Protein AF-A0A927X3Y5-F1 (afdb_monomer_lite)

Secondary structure (DSSP, 8-state):
--HHHHHHHHHHHHHHHHHHHHHHHHHHHIIIIIS---HHIIIIIHHHHHHHHHHHHHHHHHH--S-STT-HHHHHHHHHHHHHHHHHHHHHHHHHHHH-

Structure (mmCIF, N/CA/C/O backbone):
data_AF-A0A927X3Y5-F1
#
_entry.id   AF-A0A927X3Y5-F1
#
loop_
_atom_site.group_PDB
_atom_site.id
_atom_site.type_symbol
_atom_site.label_atom_id
_atom_site.label_alt_id
_atom_site.label_comp_id
_atom_site.label_asym_id
_atom_site.label_entity_id
_atom_site.label_seq_id
_atom_site.pdbx_PDB_ins_code
_atom_site.Cartn_x
_atom_site.Cartn_y
_atom_site.Cartn_z
_atom_site.occupancy
_atom_site.B_iso_or_equiv
_atom_site.auth_seq_id
_atom_site.auth_comp_id
_atom_site.auth_asym_id
_atom_site.auth_atom_id
_atom_site.pdbx_PDB_model_num
ATOM 1 N N . MET A 1 1 ? -19.154 5.667 17.101 1.00 60.84 1 MET A N 1
ATOM 2 C CA . MET A 1 1 ? -18.543 5.646 15.754 1.00 60.84 1 MET A CA 1
ATOM 3 C C . MET A 1 1 ? -19.663 5.588 14.733 1.00 60.84 1 MET A C 1
ATOM 5 O O . MET A 1 1 ? -20.327 4.558 14.632 1.00 60.84 1 MET A O 1
ATOM 9 N N . ASP A 1 2 ? -19.925 6.710 14.065 1.00 74.12 2 ASP A N 1
ATOM 10 C CA . ASP A 1 2 ? -21.060 6.862 13.152 1.00 74.12 2 ASP A CA 1
ATOM 11 C C . ASP A 1 2 ? -20.898 6.013 11.894 1.00 74.12 2 ASP A C 1
ATOM 13 O O . ASP A 1 2 ? -19.801 5.911 11.339 1.00 74.12 2 ASP A O 1
ATOM 17 N N . ASN A 1 3 ? -21.998 5.449 11.395 1.00 74.94 3 ASN A N 1
ATOM 18 C CA . ASN A 1 3 ? -22.004 4.603 10.196 1.00 74.94 3 ASN A CA 1
ATOM 19 C C . ASN A 1 3 ? -21.370 5.293 8.970 1.00 74.94 3 ASN A C 1
ATOM 21 O O . ASN A 1 3 ? -20.715 4.629 8.168 1.00 74.94 3 ASN A O 1
ATOM 25 N N . LYS A 1 4 ? -21.471 6.628 8.867 1.00 81.38 4 LYS A N 1
ATOM 26 C CA . LYS A 1 4 ? -20.810 7.428 7.818 1.00 81.38 4 LYS A CA 1
ATOM 27 C C . LYS A 1 4 ? -19.279 7.354 7.898 1.00 81.38 4 LYS A C 1
ATOM 29 O O . LYS A 1 4 ? -18.622 7.165 6.882 1.00 81.38 4 LYS A O 1
ATOM 34 N N . SER A 1 5 ? -18.706 7.437 9.101 1.00 80.69 5 SER A N 1
ATOM 35 C CA . SER A 1 5 ? -17.250 7.361 9.308 1.00 80.69 5 SER A CA 1
ATOM 36 C C . SER A 1 5 ? -16.666 5.987 8.962 1.00 80.69 5 SER A C 1
ATOM 38 O O . SER A 1 5 ? -15.567 5.897 8.421 1.00 80.69 5 SER A O 1
ATOM 40 N N . ILE A 1 6 ? -17.426 4.916 9.210 1.00 83.12 6 ILE A N 1
ATOM 41 C CA . ILE A 1 6 ? -17.051 3.546 8.837 1.00 83.12 6 ILE A CA 1
ATOM 42 C C . ILE A 1 6 ? -17.065 3.393 7.313 1.00 83.12 6 ILE A C 1
ATOM 44 O O . ILE A 1 6 ? -16.156 2.788 6.748 1.00 83.12 6 ILE A O 1
ATOM 48 N N . LEU A 1 7 ? -18.074 3.965 6.647 1.00 84.62 7 LEU A N 1
ATOM 49 C CA . LEU A 1 7 ? -18.186 3.942 5.190 1.00 84.62 7 LEU A CA 1
ATOM 50 C C . LEU A 1 7 ? -16.995 4.649 4.524 1.00 84.62 7 LEU A C 1
ATOM 52 O O . LEU A 1 7 ? -16.371 4.078 3.636 1.00 84.62 7 LEU A O 1
ATOM 56 N N . ILE A 1 8 ? -16.631 5.843 5.003 1.00 88.25 8 ILE A N 1
ATOM 57 C CA . ILE A 1 8 ? -15.481 6.604 4.488 1.00 88.25 8 ILE A CA 1
ATOM 58 C C . ILE A 1 8 ? -14.185 5.799 4.642 1.00 88.25 8 ILE A C 1
ATOM 60 O O . ILE A 1 8 ? -13.429 5.662 3.686 1.00 88.25 8 ILE A O 1
ATOM 64 N N . ARG A 1 9 ? -13.948 5.193 5.813 1.00 86.38 9 ARG A N 1
ATOM 65 C CA . ARG A 1 9 ? -12.760 4.354 6.049 1.00 86.38 9 ARG A CA 1
ATOM 66 C C . ARG A 1 9 ? -12.714 3.133 5.128 1.00 86.38 9 ARG A C 1
ATOM 68 O O . ARG A 1 9 ? -11.645 2.808 4.628 1.00 86.38 9 ARG A O 1
ATOM 75 N N . LYS A 1 10 ? -13.855 2.486 4.855 1.00 86.19 10 LYS A N 1
ATOM 76 C CA . LYS A 1 10 ? -13.942 1.388 3.873 1.00 86.19 10 LYS A CA 1
ATOM 77 C C . LYS A 1 10 ? -13.578 1.837 2.463 1.00 86.19 10 LYS A C 1
ATOM 79 O O . LYS A 1 10 ? -12.859 1.118 1.780 1.00 86.19 10 LYS A O 1
ATOM 84 N N . ILE A 1 11 ? -14.057 3.009 2.047 1.00 91.69 11 ILE A N 1
ATOM 85 C CA . ILE A 1 11 ? -13.728 3.578 0.735 1.00 91.69 11 ILE A CA 1
ATOM 86 C C . ILE A 1 11 ? -12.222 3.841 0.649 1.00 91.69 11 ILE A C 1
ATOM 88 O O . ILE A 1 11 ? -11.601 3.417 -0.316 1.00 91.69 11 ILE A O 1
ATOM 92 N N . ILE A 1 12 ? -11.621 4.450 1.678 1.00 90.88 12 ILE A N 1
ATOM 93 C CA . ILE A 1 12 ? -10.171 4.700 1.723 1.00 90.88 12 ILE A CA 1
ATOM 94 C C . ILE A 1 12 ? -9.386 3.387 1.621 1.00 90.88 12 ILE A C 1
ATOM 96 O O . ILE A 1 12 ? -8.492 3.287 0.790 1.00 90.88 12 ILE A O 1
ATOM 100 N N . ILE A 1 13 ? -9.750 2.361 2.401 1.00 89.50 13 ILE A N 1
ATOM 101 C CA . ILE A 1 13 ? -9.115 1.034 2.324 1.00 89.50 13 ILE A CA 1
ATOM 102 C C . ILE A 1 13 ? -9.234 0.451 0.910 1.00 89.50 13 ILE A C 1
ATOM 104 O O . ILE A 1 13 ? -8.251 -0.059 0.381 1.00 89.50 13 ILE A O 1
ATOM 108 N N . GLY A 1 14 ? -10.415 0.544 0.292 1.00 89.50 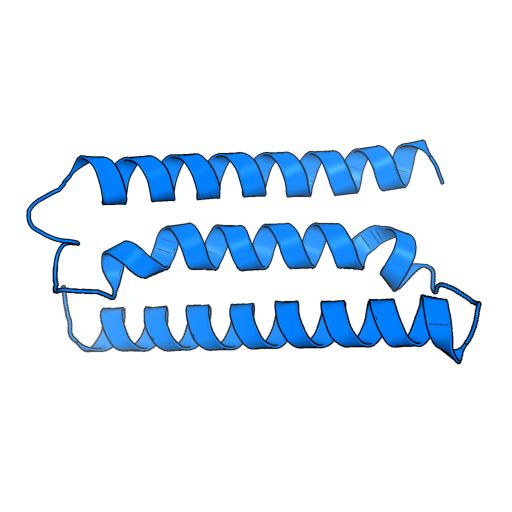14 GLY A N 1
ATOM 109 C CA . GLY A 1 14 ? -10.644 0.058 -1.069 1.00 89.50 14 GLY A CA 1
ATOM 110 C C . GLY A 1 14 ? -9.785 0.780 -2.108 1.00 89.50 14 GLY A C 1
ATOM 111 O O . GLY A 1 14 ? -9.178 0.131 -2.954 1.00 89.50 14 GLY A O 1
ATOM 112 N N . VAL A 1 15 ? -9.677 2.107 -2.009 1.00 92.69 15 VAL A N 1
ATOM 113 C CA . VAL A 1 15 ? -8.828 2.921 -2.892 1.00 92.69 15 VAL A CA 1
ATOM 114 C C . VAL A 1 15 ? -7.351 2.582 -2.689 1.00 92.69 15 VAL A C 1
ATOM 116 O O . VAL A 1 15 ? -6.651 2.339 -3.667 1.00 92.69 15 VAL A O 1
ATOM 119 N N . CYS A 1 16 ? -6.875 2.492 -1.444 1.00 90.75 16 CYS A N 1
ATOM 120 C CA . CYS A 1 16 ? -5.497 2.095 -1.149 1.00 90.75 16 CYS A CA 1
ATOM 121 C C . CYS A 1 16 ? -5.180 0.698 -1.693 1.00 90.75 16 CYS A C 1
ATOM 123 O O . CYS A 1 16 ? -4.135 0.513 -2.306 1.00 90.75 16 CYS A O 1
ATOM 125 N N . ALA A 1 17 ? -6.092 -0.266 -1.534 1.00 89.94 17 ALA A N 1
ATOM 126 C CA . ALA A 1 17 ? -5.903 -1.617 -2.053 1.00 89.94 17 ALA A CA 1
ATOM 127 C C . ALA A 1 17 ? -5.831 -1.628 -3.586 1.00 89.94 17 ALA A C 1
ATOM 129 O O .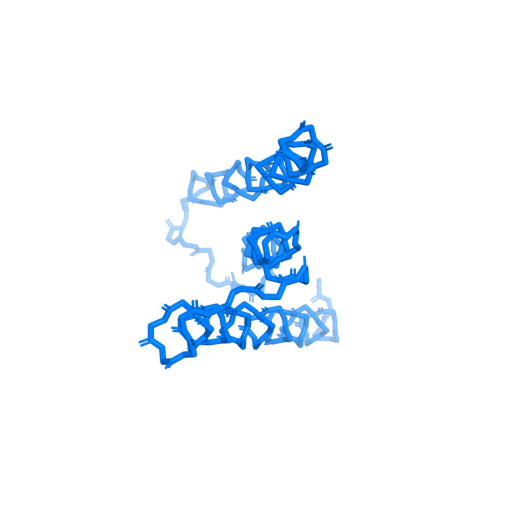 ALA A 1 17 ? -4.962 -2.288 -4.151 1.00 89.94 17 ALA A O 1
ATOM 130 N N . ALA A 1 18 ? -6.696 -0.863 -4.259 1.00 92.19 18 ALA A N 1
ATOM 131 C CA . ALA A 1 18 ? -6.655 -0.720 -5.711 1.00 92.19 18 ALA A CA 1
ATOM 132 C C . ALA A 1 18 ? -5.330 -0.104 -6.187 1.00 92.19 18 ALA A C 1
ATOM 134 O O . ALA A 1 18 ? -4.749 -0.604 -7.145 1.00 92.19 18 ALA A O 1
ATOM 135 N N . ILE A 1 19 ? -4.826 0.923 -5.490 1.00 92.31 19 ILE A N 1
ATOM 136 C CA . ILE A 1 19 ? -3.526 1.540 -5.788 1.00 92.31 19 ILE A CA 1
ATOM 137 C C . ILE A 1 19 ? -2.404 0.510 -5.643 1.00 92.31 19 ILE A C 1
ATOM 139 O O . ILE A 1 19 ? -1.644 0.347 -6.586 1.00 92.31 19 ILE A O 1
ATOM 143 N N . THR A 1 20 ? -2.333 -0.221 -4.523 1.00 90.75 20 THR A N 1
ATOM 144 C CA . THR A 1 20 ? -1.294 -1.242 -4.288 1.00 90.75 20 THR A CA 1
ATOM 145 C C . THR A 1 20 ? -1.311 -2.345 -5.345 1.00 90.75 20 THR A C 1
ATOM 147 O O . THR A 1 20 ? -0.259 -2.774 -5.814 1.00 90.75 20 THR A O 1
ATOM 150 N N . VAL A 1 21 ? -2.497 -2.827 -5.724 1.00 91.50 21 VAL A N 1
ATOM 151 C CA . VAL A 1 21 ? -2.624 -3.866 -6.754 1.00 91.50 21 VAL A CA 1
ATOM 152 C C . VAL A 1 21 ? -2.213 -3.315 -8.116 1.00 91.50 21 VAL A C 1
ATOM 154 O O . VAL A 1 21 ? -1.464 -3.973 -8.831 1.00 91.50 21 VAL A O 1
ATOM 157 N N . PHE A 1 22 ? -2.653 -2.105 -8.466 1.00 91.25 22 PHE A N 1
ATOM 158 C CA . PHE A 1 22 ? -2.289 -1.468 -9.727 1.00 91.25 22 PHE A CA 1
ATOM 159 C C . PHE A 1 22 ? -0.779 -1.230 -9.833 1.00 91.25 22 PHE A C 1
ATOM 161 O O . PHE A 1 22 ? -0.182 -1.631 -10.827 1.00 91.25 22 PHE A O 1
ATOM 168 N N . THR A 1 23 ? -0.144 -0.648 -8.810 1.00 89.38 23 THR A N 1
ATOM 169 C CA . THR A 1 23 ? 1.311 -0.419 -8.798 1.00 89.38 23 THR A CA 1
ATOM 170 C C . THR A 1 23 ? 2.091 -1.728 -8.810 1.00 89.38 23 THR A C 1
ATOM 172 O O . THR A 1 23 ? 3.101 -1.816 -9.498 1.00 89.38 23 THR A O 1
ATOM 175 N N . GLY A 1 24 ? 1.612 -2.761 -8.111 1.00 86.50 24 GLY A N 1
ATOM 176 C CA . GLY A 1 24 ? 2.216 -4.092 -8.143 1.00 86.50 24 GLY A CA 1
ATOM 177 C C . GLY A 1 24 ? 2.148 -4.744 -9.527 1.00 86.50 24 GLY A C 1
ATOM 178 O O . GLY A 1 24 ? 3.155 -5.248 -10.015 1.00 86.50 24 GLY A O 1
ATOM 179 N N . ILE A 1 25 ? 0.988 -4.697 -10.191 1.00 89.69 25 ILE A N 1
ATOM 180 C CA . ILE A 1 25 ? 0.837 -5.208 -11.563 1.00 89.69 25 ILE A CA 1
ATOM 181 C C . ILE A 1 25 ? 1.721 -4.409 -12.522 1.00 89.69 25 ILE A C 1
ATOM 183 O O . ILE A 1 25 ? 2.429 -5.003 -13.329 1.00 89.69 25 ILE A O 1
ATOM 187 N N . PHE A 1 26 ? 1.707 -3.081 -12.415 1.00 87.69 26 PHE A N 1
ATOM 188 C CA . PHE A 1 26 ? 2.507 -2.200 -13.261 1.00 87.69 26 PHE A CA 1
ATOM 189 C C . PHE A 1 26 ? 4.008 -2.495 -13.130 1.00 87.69 26 PHE A C 1
ATOM 191 O O . PHE A 1 26 ? 4.677 -2.689 -14.140 1.00 87.69 26 PHE A O 1
ATOM 198 N N . TYR A 1 27 ? 4.505 -2.655 -11.899 1.00 86.12 27 TYR A N 1
ATOM 199 C CA . TYR A 1 27 ? 5.891 -3.040 -11.617 1.00 86.12 27 TYR A CA 1
ATOM 200 C C . TYR A 1 27 ? 6.267 -4.382 -12.265 1.00 86.12 27 TYR A C 1
ATOM 202 O O . TYR A 1 27 ? 7.319 -4.508 -12.888 1.00 86.12 27 TYR A O 1
ATOM 210 N N . VAL A 1 28 ? 5.400 -5.396 -12.146 1.00 87.12 28 VAL A N 1
ATOM 211 C CA . VAL A 1 28 ? 5.636 -6.722 -12.745 1.00 87.12 28 VAL A CA 1
ATOM 212 C C . VAL A 1 28 ? 5.652 -6.642 -14.273 1.00 87.12 28 VAL A C 1
ATOM 214 O O . VAL A 1 28 ? 6.491 -7.275 -14.908 1.00 87.12 28 VAL A O 1
ATOM 217 N N . VAL A 1 29 ? 4.755 -5.862 -14.877 1.00 89.00 29 VAL A N 1
ATOM 218 C CA . VAL A 1 29 ? 4.733 -5.672 -16.333 1.00 89.00 29 VAL A CA 1
ATOM 219 C C . VAL A 1 29 ? 6.009 -4.979 -16.813 1.00 89.00 29 VAL A C 1
ATOM 221 O O . VAL A 1 29 ? 6.633 -5.463 -17.755 1.00 89.00 29 VAL A O 1
ATOM 224 N N . GLU A 1 30 ? 6.441 -3.903 -16.156 1.00 85.75 30 GLU A N 1
ATOM 225 C CA . GLU A 1 30 ? 7.670 -3.200 -16.538 1.00 85.75 30 GLU A CA 1
ATOM 226 C C . GLU A 1 30 ? 8.910 -4.098 -16.422 1.00 85.75 30 GLU A C 1
ATOM 228 O O . GLU A 1 30 ? 9.648 -4.253 -17.394 1.00 85.75 30 GLU A O 1
ATOM 233 N N . MET A 1 31 ? 9.089 -4.795 -15.295 1.00 84.00 31 MET A N 1
ATOM 234 C CA . MET A 1 31 ? 10.264 -5.654 -15.109 1.00 84.00 31 MET A CA 1
ATOM 235 C C . MET A 1 31 ? 10.286 -6.891 -16.014 1.00 84.00 31 MET A C 1
ATOM 237 O O . MET A 1 31 ? 11.345 -7.248 -16.526 1.00 84.00 31 MET A O 1
ATOM 241 N N . PHE A 1 32 ? 9.155 -7.584 -16.188 1.00 85.06 32 PHE A N 1
ATOM 242 C CA . PHE A 1 32 ? 9.149 -8.906 -16.830 1.00 85.06 32 PHE A CA 1
ATOM 243 C C . PHE A 1 32 ? 8.683 -8.900 -18.286 1.00 85.06 32 PHE A C 1
ATOM 245 O O . PHE A 1 32 ? 9.042 -9.815 -19.026 1.00 85.06 32 PHE A O 1
ATOM 252 N N . VAL A 1 33 ? 7.885 -7.913 -18.702 1.00 87.31 33 VAL A N 1
ATOM 253 C CA . VAL A 1 33 ? 7.368 -7.828 -20.078 1.00 87.31 33 VAL A CA 1
ATOM 254 C C . VAL A 1 33 ? 8.157 -6.811 -20.889 1.00 87.31 33 VAL A C 1
ATOM 256 O O . VAL A 1 33 ? 8.562 -7.119 -22.007 1.00 87.31 33 VAL A O 1
ATOM 259 N N . LEU A 1 34 ? 8.371 -5.615 -20.336 1.00 85.44 34 LEU A N 1
ATOM 260 C CA . LEU A 1 34 ? 9.038 -4.522 -21.047 1.00 85.44 34 LEU A CA 1
ATOM 261 C C . LEU A 1 34 ? 10.561 -4.541 -20.869 1.00 85.44 34 LEU A C 1
ATOM 263 O O . LEU A 1 34 ? 11.259 -4.018 -21.728 1.00 85.44 34 LEU A O 1
ATOM 267 N N . GLN A 1 35 ? 11.066 -5.171 -19.799 1.00 81.06 35 GLN A N 1
ATOM 268 C CA . GLN A 1 35 ? 12.493 -5.203 -19.434 1.00 81.06 35 GLN A CA 1
ATOM 269 C C . GLN A 1 35 ? 13.118 -3.806 -19.266 1.00 81.06 35 GLN A C 1
ATOM 271 O O . GLN A 1 35 ? 14.338 -3.657 -19.270 1.00 81.06 35 GLN A O 1
ATOM 276 N N . GLU A 1 36 ? 12.275 -2.796 -19.071 1.00 78.81 36 GLU A N 1
ATOM 277 C CA . GLU A 1 36 ? 12.640 -1.411 -18.814 1.00 78.81 36 GLU A CA 1
ATOM 278 C C . GLU A 1 36 ? 11.778 -0.917 -17.656 1.00 78.81 36 GLU A C 1
ATOM 280 O O . GLU A 1 36 ? 10.551 -1.052 -17.678 1.00 78.81 36 GLU A O 1
ATOM 285 N N . THR A 1 37 ? 12.420 -0.363 -16.633 1.00 77.50 37 THR A N 1
ATOM 286 C CA . THR A 1 37 ? 11.746 0.270 -15.502 1.00 77.50 37 THR A CA 1
ATOM 287 C C . THR A 1 37 ? 11.662 1.769 -15.741 1.00 77.50 37 THR A C 1
ATOM 289 O O . THR A 1 37 ? 12.640 2.425 -16.106 1.00 77.50 37 THR A O 1
ATOM 292 N N . SER A 1 38 ? 10.471 2.339 -15.567 1.00 82.81 38 SER A N 1
ATOM 293 C CA . SER A 1 38 ? 10.325 3.789 -15.625 1.00 82.81 38 SER A CA 1
ATOM 294 C C . SER A 1 38 ? 10.869 4.433 -14.349 1.00 82.81 38 SER A C 1
ATOM 296 O O . SER A 1 38 ? 10.822 3.848 -13.265 1.00 82.81 38 SER A O 1
ATOM 298 N N . TYR A 1 39 ? 11.296 5.698 -14.445 1.00 81.44 39 TYR A N 1
ATOM 299 C CA . TYR A 1 39 ? 11.679 6.503 -13.274 1.00 81.44 39 TYR A CA 1
ATOM 300 C C . TYR A 1 39 ? 10.581 6.487 -12.194 1.00 81.44 39 TYR A C 1
ATOM 302 O O . TYR A 1 39 ? 10.846 6.479 -10.996 1.00 81.44 39 TYR A O 1
ATOM 310 N N . PHE A 1 40 ? 9.311 6.438 -12.601 1.00 82.75 40 PHE A N 1
ATOM 311 C CA . PHE A 1 40 ? 8.218 6.323 -11.646 1.00 82.75 40 PHE A CA 1
ATOM 312 C C . PHE A 1 40 ? 8.291 5.024 -10.827 1.00 82.75 40 PHE A C 1
ATOM 314 O O . PHE A 1 40 ? 8.129 5.045 -9.604 1.00 82.75 40 PHE A O 1
ATOM 321 N N . THR A 1 41 ? 8.531 3.902 -11.495 1.00 82.69 41 THR A N 1
ATOM 322 C CA . THR A 1 41 ? 8.548 2.577 -10.877 1.00 82.69 41 THR A CA 1
A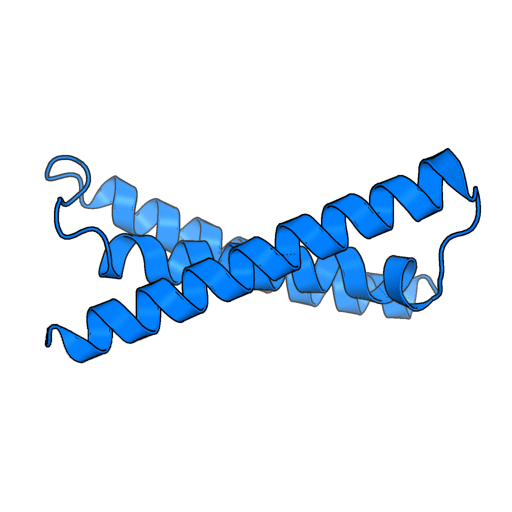TOM 323 C C . THR A 1 41 ? 9.757 2.379 -9.979 1.00 82.69 41 THR A C 1
ATOM 325 O O . THR A 1 41 ? 9.587 1.933 -8.843 1.00 82.69 41 THR A O 1
ATOM 328 N N . ASP A 1 42 ? 10.938 2.798 -10.429 1.00 79.50 42 ASP A N 1
ATOM 329 C CA . ASP A 1 42 ? 12.168 2.684 -9.641 1.00 79.50 42 ASP A CA 1
ATOM 330 C C . ASP A 1 42 ? 12.150 3.577 -8.399 1.00 79.50 42 ASP A C 1
ATOM 332 O O . ASP A 1 42 ? 12.666 3.189 -7.345 1.00 79.50 42 ASP A O 1
ATOM 336 N N . HIS A 1 43 ? 11.507 4.750 -8.487 1.00 81.31 43 HIS A N 1
ATOM 337 C CA . HIS A 1 43 ? 11.539 5.715 -7.391 1.00 81.31 43 HIS A CA 1
ATOM 338 C C . HIS A 1 43 ? 10.334 5.696 -6.452 1.00 81.31 43 HIS A C 1
ATOM 340 O O . HIS A 1 43 ? 10.471 5.924 -5.243 1.00 81.31 43 HIS A O 1
ATOM 346 N N . PHE A 1 44 ? 9.144 5.388 -6.965 1.00 83.94 44 PHE A N 1
ATOM 347 C CA . PHE A 1 44 ? 7.908 5.620 -6.220 1.00 83.94 44 PHE A CA 1
ATOM 348 C C . PHE A 1 44 ? 7.022 4.389 -6.060 1.00 83.94 44 PHE A C 1
ATOM 350 O O . PHE A 1 44 ? 6.273 4.347 -5.083 1.00 83.94 44 PHE A O 1
ATOM 357 N N . ALA A 1 45 ? 7.095 3.373 -6.929 1.00 84.31 45 ALA A N 1
ATOM 358 C CA . ALA A 1 45 ? 6.144 2.254 -6.876 1.00 84.31 45 ALA A CA 1
ATOM 359 C C . ALA A 1 45 ? 6.185 1.494 -5.540 1.00 84.31 45 ALA A C 1
ATOM 361 O O . ALA A 1 45 ? 5.134 1.235 -4.943 1.00 84.31 45 ALA A O 1
ATOM 362 N N . ILE A 1 46 ? 7.381 1.186 -5.030 1.00 85.06 46 ILE A N 1
ATOM 363 C CA . ILE A 1 46 ? 7.558 0.476 -3.752 1.00 85.06 46 ILE A CA 1
ATOM 364 C C . ILE A 1 46 ? 7.083 1.349 -2.587 1.00 85.06 46 ILE A C 1
ATOM 366 O O . ILE A 1 46 ? 6.292 0.909 -1.751 1.00 85.06 46 ILE A O 1
ATOM 370 N N . SER A 1 47 ? 7.498 2.612 -2.568 1.00 86.50 47 SER A N 1
ATOM 371 C CA . SER A 1 47 ? 7.157 3.571 -1.519 1.00 86.50 47 SER A CA 1
ATOM 372 C C . SER A 1 47 ? 5.647 3.822 -1.424 1.00 86.50 47 SER A C 1
ATOM 374 O O . SER A 1 47 ? 5.070 3.741 -0.342 1.00 86.50 47 SER A O 1
ATOM 376 N N . ILE A 1 48 ? 4.982 4.051 -2.561 1.00 88.38 48 ILE A N 1
ATOM 377 C CA . ILE A 1 48 ? 3.525 4.235 -2.638 1.00 88.38 48 ILE A CA 1
ATOM 378 C C . ILE A 1 48 ? 2.799 2.972 -2.164 1.00 88.38 48 ILE A C 1
ATOM 380 O O . ILE A 1 48 ? 1.820 3.063 -1.421 1.00 88.38 48 ILE A O 1
ATOM 384 N N . SER A 1 49 ? 3.295 1.793 -2.547 1.00 88.12 49 SER A N 1
ATOM 385 C CA . SER A 1 49 ? 2.707 0.516 -2.135 1.00 88.12 49 SER A CA 1
ATOM 386 C C . SER A 1 49 ? 2.818 0.312 -0.621 1.00 88.12 49 SER A C 1
ATOM 388 O O . SER A 1 49 ? 1.823 -0.018 0.022 1.00 88.12 49 SER A O 1
ATOM 390 N N . LEU A 1 50 ? 3.987 0.579 -0.030 1.00 88.56 50 LEU A N 1
ATOM 391 C CA . LEU A 1 50 ? 4.212 0.498 1.418 1.00 88.56 50 LEU A CA 1
ATOM 392 C C . LEU A 1 50 ? 3.319 1.472 2.192 1.00 88.56 50 LEU A C 1
ATOM 394 O O . LEU A 1 50 ? 2.705 1.085 3.189 1.00 88.56 50 LEU A O 1
ATOM 398 N N . LEU A 1 51 ? 3.190 2.710 1.707 1.00 89.44 51 LEU A N 1
ATOM 399 C CA . LEU A 1 51 ? 2.308 3.711 2.299 1.00 89.44 51 LEU A CA 1
ATOM 400 C C . LEU A 1 51 ? 0.844 3.255 2.271 1.00 89.44 51 LEU A C 1
ATOM 402 O O . LEU A 1 51 ? 0.160 3.299 3.294 1.00 89.44 51 LEU A O 1
ATOM 406 N N . ALA A 1 52 ? 0.365 2.783 1.118 1.00 89.62 52 ALA A N 1
ATOM 407 C CA . ALA A 1 52 ? -1.007 2.318 0.950 1.00 89.62 52 ALA A CA 1
ATOM 408 C C . ALA A 1 52 ? -1.321 1.111 1.853 1.00 89.62 52 ALA A C 1
ATOM 410 O O . ALA A 1 52 ? -2.359 1.103 2.518 1.00 89.62 52 ALA A O 1
ATOM 411 N N . ILE A 1 53 ? -0.408 0.139 1.961 1.00 89.31 53 ILE A N 1
ATOM 412 C CA . ILE A 1 53 ? -0.559 -1.009 2.870 1.00 89.31 53 ILE A CA 1
ATOM 413 C C . ILE A 1 53 ? -0.536 -0.546 4.336 1.00 89.31 53 ILE A C 1
ATOM 415 O O . ILE A 1 53 ? -1.348 -1.013 5.136 1.00 89.31 53 ILE A O 1
ATOM 419 N N . GLY A 1 54 ? 0.326 0.411 4.691 1.00 88.44 54 GLY A N 1
ATOM 420 C CA . GLY A 1 54 ? 0.366 1.006 6.029 1.00 88.44 54 GLY A CA 1
ATOM 421 C C . GLY A 1 54 ? -0.960 1.671 6.415 1.00 88.44 54 GLY A C 1
ATOM 422 O O . GLY A 1 54 ? -1.487 1.423 7.500 1.00 88.44 54 GLY A O 1
ATOM 423 N N . VAL A 1 55 ? -1.561 2.444 5.505 1.00 88.19 55 VAL A N 1
ATOM 424 C CA . VAL A 1 55 ? -2.883 3.067 5.708 1.00 88.19 55 VAL A CA 1
ATOM 425 C C . VAL A 1 55 ? -3.979 2.011 5.877 1.00 88.19 55 VAL A C 1
ATOM 427 O O . VAL A 1 55 ? -4.823 2.145 6.766 1.00 88.19 55 VAL A O 1
ATOM 430 N N . ILE A 1 56 ? -3.958 0.935 5.084 1.00 88.06 56 ILE A N 1
ATOM 431 C CA . ILE A 1 56 ? -4.894 -0.188 5.246 1.00 88.06 56 ILE A CA 1
ATOM 432 C C . ILE A 1 56 ? -4.740 -0.803 6.638 1.00 88.06 56 ILE A C 1
ATOM 434 O O . ILE A 1 56 ? -5.740 -0.985 7.331 1.00 88.06 56 ILE A O 1
ATOM 438 N N . ALA A 1 57 ? -3.507 -1.066 7.073 1.00 86.50 57 ALA A N 1
ATOM 439 C CA . ALA A 1 57 ? -3.224 -1.652 8.376 1.00 86.50 57 ALA A CA 1
ATOM 440 C C . ALA A 1 57 ? -3.691 -0.766 9.549 1.00 86.50 57 ALA A C 1
ATOM 442 O O . ALA A 1 57 ? -4.217 -1.289 10.527 1.00 86.50 57 ALA A O 1
ATOM 443 N N . LEU A 1 58 ? -3.611 0.567 9.436 1.00 86.56 58 LEU A N 1
ATOM 444 C CA . LEU A 1 58 ? -4.167 1.485 10.446 1.00 86.56 58 LEU A CA 1
ATOM 445 C C . LEU A 1 58 ? -5.694 1.463 10.498 1.00 86.56 58 LEU A C 1
ATOM 447 O O . LEU A 1 58 ? -6.297 1.594 11.565 1.00 86.56 58 LEU A O 1
ATOM 451 N N . LEU A 1 59 ? -6.339 1.379 9.335 1.00 84.94 59 LEU A N 1
ATOM 452 C CA . LEU A 1 59 ? -7.780 1.575 9.230 1.00 84.94 59 LEU A CA 1
ATOM 453 C C . LEU A 1 59 ? -8.569 0.275 9.408 1.00 84.94 59 LEU A C 1
ATOM 455 O O . LEU A 1 59 ? -9.699 0.337 9.898 1.00 84.94 59 LEU A O 1
ATOM 459 N N . LEU A 1 60 ? -8.003 -0.889 9.082 1.00 82.81 60 LEU A N 1
ATOM 460 C CA . LEU A 1 60 ? -8.695 -2.181 9.148 1.00 82.81 60 LEU A CA 1
ATOM 461 C C . LEU A 1 60 ? -9.277 -2.507 10.542 1.00 82.81 60 LEU A C 1
ATOM 463 O O . LEU A 1 60 ? -10.464 -2.854 10.595 1.00 82.81 60 LEU A O 1
ATOM 467 N N . PRO A 1 61 ? -8.546 -2.328 11.667 1.00 77.75 61 PRO A N 1
ATOM 468 C CA . PRO A 1 61 ? -9.079 -2.595 13.008 1.00 77.75 61 PRO A CA 1
ATOM 469 C C . PRO A 1 61 ? -10.274 -1.697 13.343 1.00 77.75 61 PRO A C 1
ATOM 471 O O . PRO A 1 61 ? -11.234 -2.115 13.982 1.00 77.75 61 PRO A O 1
ATOM 474 N N . SER A 1 62 ? -10.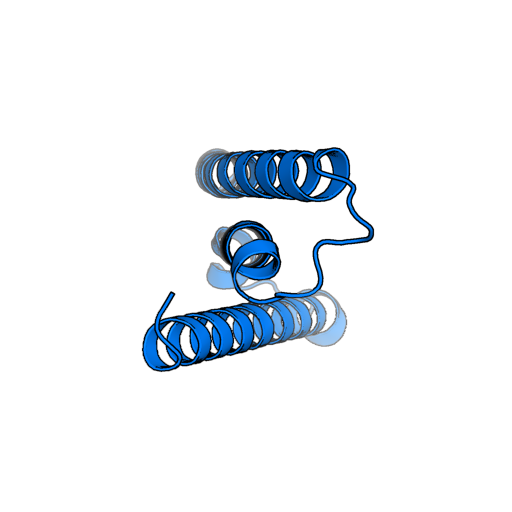262 -0.453 12.848 1.00 74.25 62 SER A N 1
ATOM 475 C CA . SER A 1 62 ? -11.344 0.509 13.086 1.00 74.25 62 SER A CA 1
ATOM 476 C C . SER A 1 62 ? -12.624 0.203 12.300 1.00 74.25 62 SER A C 1
ATOM 478 O O . SER A 1 62 ? -13.693 0.707 12.634 1.00 74.25 62 SER A O 1
ATOM 480 N N . VAL A 1 63 ? -12.542 -0.615 11.249 1.00 75.00 63 VAL A N 1
ATOM 481 C CA . VAL A 1 63 ? -13.676 -0.945 10.375 1.00 75.00 63 VAL A CA 1
ATOM 482 C C . VAL A 1 63 ? -14.283 -2.305 10.729 1.00 75.00 63 VAL A C 1
ATOM 484 O O . VAL A 1 63 ? -15.501 -2.485 10.619 1.00 75.00 63 VAL A O 1
ATOM 487 N N . ASN A 1 64 ? -13.471 -3.246 11.209 1.00 70.81 64 ASN A N 1
ATOM 488 C CA . ASN A 1 64 ? -13.937 -4.549 11.668 1.00 70.81 64 ASN A CA 1
ATOM 489 C C . ASN A 1 64 ? -14.433 -4.475 13.122 1.00 70.81 64 ASN A C 1
ATOM 491 O O . ASN A 1 64 ? -13.687 -4.642 14.076 1.00 70.81 64 ASN A O 1
ATOM 495 N N . ARG A 1 65 ? -15.749 -4.270 13.301 1.00 53.44 65 ARG A N 1
ATOM 496 C CA . ARG A 1 65 ? -16.417 -4.300 14.624 1.00 53.44 65 ARG A CA 1
ATOM 497 C C . ARG A 1 65 ? -16.394 -5.665 15.319 1.00 53.44 65 ARG A C 1
ATOM 499 O O . ARG A 1 65 ? -16.645 -5.731 16.521 1.00 53.44 65 ARG A O 1
ATOM 506 N N . LYS A 1 66 ? -16.107 -6.751 14.597 1.00 51.16 66 LYS A N 1
ATOM 507 C CA . LYS A 1 66 ? -15.649 -7.979 15.244 1.00 51.16 66 LYS A CA 1
ATOM 508 C C . LYS A 1 66 ? -14.202 -7.702 15.623 1.00 51.16 66 LYS A C 1
ATOM 510 O O . LYS A 1 66 ? -13.334 -7.888 14.777 1.00 51.16 66 LYS A O 1
ATOM 515 N N . LYS A 1 67 ? -13.968 -7.244 16.865 1.00 47.88 67 LYS A N 1
ATOM 516 C CA . LYS A 1 67 ? -12.656 -7.408 17.512 1.00 47.88 67 LYS A CA 1
ATOM 517 C C . LYS A 1 67 ? -12.147 -8.768 17.063 1.00 47.88 67 LYS A C 1
ATOM 519 O O . LYS A 1 67 ? -12.919 -9.728 17.178 1.00 47.88 67 LYS A O 1
ATOM 524 N N . PHE A 1 68 ? -10.944 -8.852 16.509 1.00 49.59 68 PHE A N 1
ATOM 525 C CA . PHE A 1 68 ? -10.310 -10.147 16.312 1.00 49.59 68 PHE A CA 1
ATOM 526 C C . PHE A 1 68 ? -10.312 -10.824 17.693 1.00 49.59 68 PHE A C 1
ATOM 528 O O . PHE A 1 68 ? -9.589 -10.428 18.591 1.00 49.59 68 PHE A O 1
ATOM 535 N N . SER A 1 69 ? -11.294 -11.699 17.922 1.00 44.19 69 SER A N 1
ATOM 536 C CA . SER A 1 69 ? -11.483 -12.537 19.104 1.00 44.19 69 SER A CA 1
ATOM 537 C C . SER A 1 69 ? -11.051 -11.941 20.460 1.00 44.19 69 SER A C 1
ATOM 539 O O . SER A 1 69 ? -10.171 -12.502 21.092 1.00 44.19 69 SER A O 1
ATOM 541 N N . ASN A 1 70 ? -11.632 -10.845 20.970 1.00 53.25 70 ASN A N 1
ATOM 542 C CA . ASN A 1 70 ? -11.249 -10.315 22.304 1.00 53.25 70 ASN A CA 1
ATOM 543 C C . ASN A 1 70 ? -9.728 -10.050 22.492 1.00 53.25 70 ASN A C 1
ATOM 545 O O . ASN A 1 70 ? -9.282 -9.806 23.612 1.00 53.25 70 ASN A O 1
ATOM 549 N N . ASP A 1 71 ? -8.946 -10.072 21.411 1.00 58.31 71 ASP A N 1
ATOM 550 C CA . ASP A 1 71 ? -7.496 -10.146 21.431 1.00 58.31 71 ASP A CA 1
ATOM 551 C C . ASP A 1 71 ? -6.948 -8.767 21.079 1.00 58.31 71 ASP A C 1
ATOM 553 O O . ASP A 1 71 ? -6.609 -8.445 19.940 1.00 58.31 71 ASP A O 1
ATOM 557 N N . THR A 1 72 ? -6.892 -7.912 22.098 1.00 64.50 72 THR A N 1
ATOM 558 C CA . THR A 1 72 ? -6.276 -6.578 22.036 1.00 64.50 72 THR A CA 1
ATOM 559 C C . THR A 1 72 ? -4.827 -6.617 21.539 1.00 64.50 72 THR A C 1
ATOM 561 O O . THR A 1 72 ? -4.291 -5.595 21.110 1.00 64.50 72 THR A O 1
ATOM 564 N N . ARG A 1 73 ? -4.186 -7.793 21.553 1.00 63.56 73 ARG A N 1
ATOM 565 C CA . ARG A 1 73 ? -2.835 -8.016 21.039 1.00 63.56 73 ARG A CA 1
ATOM 566 C C . ARG A 1 73 ? -2.790 -7.998 19.507 1.00 63.56 73 ARG A C 1
ATOM 568 O O . ARG A 1 73 ? -1.823 -7.479 18.949 1.00 63.56 73 ARG A O 1
ATOM 575 N N . GLY A 1 74 ? -3.832 -8.487 18.830 1.00 65.38 74 GLY A N 1
ATOM 576 C CA . GLY A 1 74 ? -3.959 -8.454 17.366 1.00 65.38 74 GLY A CA 1
ATOM 577 C C . GLY A 1 74 ? -4.098 -7.031 16.818 1.00 65.38 74 GLY A C 1
ATOM 578 O O . GLY A 1 74 ? -3.389 -6.635 15.896 1.00 65.38 74 GLY A O 1
ATOM 579 N N . ASP A 1 75 ? -4.936 -6.215 17.456 1.00 69.31 75 ASP A N 1
ATOM 580 C CA . ASP A 1 75 ? -5.128 -4.818 17.046 1.00 69.31 75 ASP A CA 1
ATOM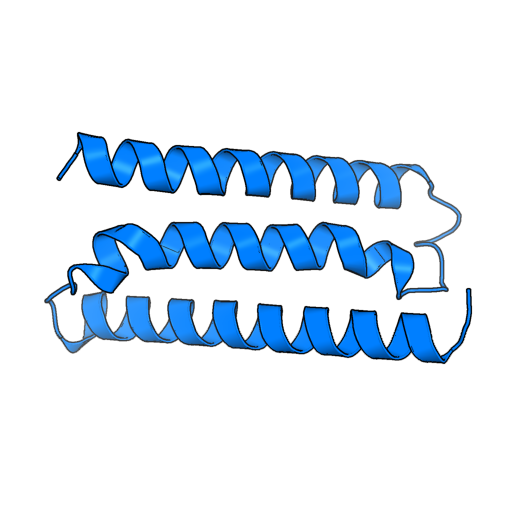 581 C C . ASP A 1 75 ? -3.854 -3.979 17.282 1.00 69.31 75 ASP A C 1
ATOM 583 O O . ASP A 1 75 ? -3.457 -3.187 16.425 1.00 69.31 75 ASP A O 1
ATOM 587 N N . ASN A 1 76 ? -3.152 -4.204 18.402 1.00 74.31 76 ASN A N 1
ATOM 588 C CA . ASN A 1 76 ? -1.882 -3.531 18.695 1.00 74.31 76 ASN A CA 1
ATOM 589 C C . ASN A 1 76 ? -0.753 -3.951 17.743 1.00 74.31 76 ASN A C 1
ATOM 591 O O . ASN A 1 76 ? 0.026 -3.106 17.305 1.00 74.31 76 ASN A O 1
ATOM 595 N N . THR A 1 77 ? -0.657 -5.239 17.398 1.00 77.38 77 THR A N 1
ATOM 596 C CA . THR A 1 77 ? 0.347 -5.717 16.431 1.00 77.38 77 THR A CA 1
ATOM 597 C C . THR A 1 77 ? 0.091 -5.156 15.037 1.00 77.38 77 THR A C 1
ATOM 599 O O . THR A 1 77 ? 1.041 -4.744 14.376 1.00 77.38 77 THR A O 1
ATOM 602 N N . MET A 1 78 ? -1.170 -5.025 14.615 1.00 81.06 78 MET A N 1
ATOM 603 C CA . MET A 1 78 ? -1.505 -4.404 13.332 1.00 81.06 78 MET A CA 1
ATOM 604 C C . MET A 1 78 ? -1.117 -2.917 13.270 1.00 81.06 78 MET A C 1
ATOM 606 O O . MET A 1 78 ? -0.631 -2.444 12.242 1.00 81.06 78 MET A O 1
ATOM 610 N N . LE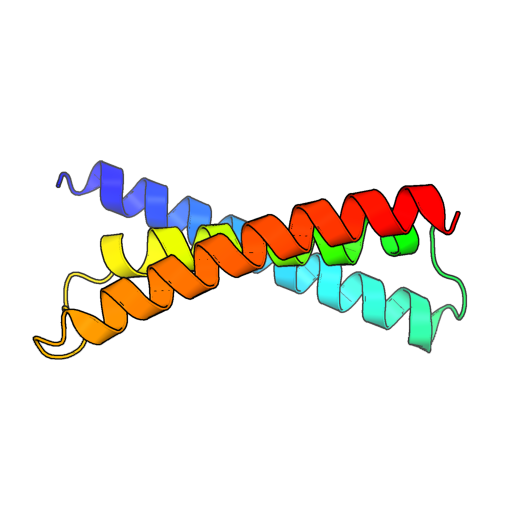U A 1 79 ? -1.262 -2.193 14.383 1.00 80.25 79 LEU A N 1
ATOM 611 C CA . LEU A 1 79 ? -0.841 -0.794 14.499 1.00 80.25 79 LEU A CA 1
ATOM 612 C C . LEU A 1 79 ? 0.693 -0.654 14.434 1.00 80.25 79 LEU A C 1
ATOM 614 O O . LEU A 1 79 ? 1.206 0.230 13.751 1.00 80.25 79 LEU A O 1
ATOM 618 N N . ILE A 1 80 ? 1.434 -1.569 15.070 1.00 84.75 80 ILE A N 1
ATOM 619 C CA . ILE A 1 80 ? 2.903 -1.627 14.966 1.00 84.75 80 ILE A CA 1
ATOM 620 C C . ILE A 1 80 ? 3.332 -1.898 13.518 1.00 84.75 80 ILE A C 1
ATOM 622 O O . ILE A 1 80 ? 4.215 -1.210 13.008 1.00 84.75 80 ILE A O 1
ATOM 626 N N . VAL A 1 81 ? 2.690 -2.855 12.838 1.00 85.94 81 VAL A N 1
ATOM 627 C CA . VAL A 1 81 ? 2.968 -3.165 11.425 1.00 85.94 81 VAL A CA 1
ATOM 628 C C . VAL A 1 81 ? 2.725 -1.944 10.545 1.00 85.94 81 VAL A C 1
ATOM 630 O O . VAL A 1 81 ? 3.565 -1.614 9.713 1.00 85.94 81 VAL A O 1
ATOM 633 N N . ALA A 1 82 ? 1.621 -1.230 10.755 1.00 85.25 82 ALA A N 1
ATOM 634 C CA . ALA A 1 82 ? 1.343 -0.006 10.022 1.00 85.25 82 ALA A CA 1
ATOM 635 C C . ALA A 1 82 ? 2.426 1.066 10.204 1.00 85.25 82 ALA A C 1
ATOM 637 O O . ALA A 1 82 ? 2.860 1.683 9.232 1.00 85.25 82 ALA A O 1
ATOM 638 N N . PHE A 1 83 ? 2.870 1.282 11.443 1.00 86.50 83 PHE A N 1
ATOM 639 C CA . PHE A 1 83 ? 3.927 2.243 11.738 1.00 86.50 83 PHE A CA 1
ATOM 640 C C . PHE A 1 83 ? 5.254 1.842 11.083 1.00 86.50 83 PHE A C 1
ATOM 642 O O . PHE A 1 83 ? 5.934 2.678 10.489 1.00 86.50 83 PHE A O 1
ATOM 649 N N . LEU A 1 84 ? 5.587 0.550 11.119 1.00 87.00 84 LEU A N 1
ATOM 650 C CA . LEU A 1 84 ? 6.783 0.019 10.474 1.00 87.00 84 LEU A CA 1
ATOM 651 C C . LEU A 1 84 ? 6.733 0.210 8.952 1.00 87.00 84 LEU A C 1
ATOM 653 O O . LEU A 1 84 ? 7.706 0.669 8.365 1.00 87.00 84 LEU A O 1
ATOM 657 N N . LEU A 1 85 ? 5.583 -0.053 8.322 1.00 88.25 85 LEU A N 1
ATOM 658 C CA . LEU A 1 85 ? 5.373 0.167 6.887 1.00 88.25 85 LEU A CA 1
ATOM 659 C C . LEU A 1 85 ? 5.491 1.643 6.495 1.00 88.25 85 LEU A C 1
ATOM 661 O O . LEU A 1 85 ? 6.021 1.951 5.429 1.00 88.25 85 LEU A O 1
ATOM 665 N N . PHE A 1 86 ? 5.057 2.557 7.363 1.00 87.44 86 PHE A N 1
ATOM 666 C CA . PHE A 1 86 ? 5.225 3.991 7.146 1.00 87.44 86 PHE A CA 1
ATOM 667 C C . PHE A 1 86 ? 6.706 4.398 7.168 1.00 87.44 86 PHE A C 1
ATOM 669 O O . PHE A 1 86 ? 7.167 5.105 6.273 1.00 87.44 86 PHE A O 1
ATOM 676 N N . ILE A 1 87 ? 7.479 3.890 8.134 1.00 86.19 87 ILE A N 1
ATOM 677 C CA . ILE A 1 87 ? 8.935 4.098 8.174 1.00 86.19 87 ILE A CA 1
ATOM 678 C C . ILE A 1 87 ? 9.593 3.490 6.932 1.00 86.19 87 ILE A C 1
ATOM 680 O O . ILE A 1 87 ? 10.382 4.165 6.276 1.00 86.19 87 ILE A O 1
ATOM 684 N N . CYS A 1 88 ? 9.242 2.255 6.567 1.00 86.19 88 CYS A N 1
ATOM 685 C CA . CYS A 1 88 ? 9.762 1.604 5.366 1.00 86.19 88 CYS A CA 1
ATOM 686 C C . CYS A 1 88 ? 9.448 2.405 4.098 1.00 86.19 88 CYS A C 1
ATOM 688 O O . CYS A 1 88 ? 10.310 2.510 3.235 1.00 86.19 88 CYS A O 1
ATOM 690 N N . SER A 1 89 ? 8.263 3.014 3.992 1.00 88.75 89 SER A N 1
ATOM 691 C CA . SER A 1 89 ? 7.919 3.895 2.871 1.00 88.75 89 SER A CA 1
ATOM 692 C C . SER A 1 89 ? 8.843 5.111 2.791 1.00 88.75 89 SER A C 1
ATOM 694 O O . SER A 1 89 ? 9.268 5.468 1.696 1.00 88.75 89 SER A O 1
ATOM 696 N N . ILE A 1 90 ? 9.155 5.751 3.920 1.00 85.88 90 ILE A N 1
ATOM 697 C CA . ILE A 1 90 ? 10.050 6.918 3.956 1.00 85.88 90 ILE A CA 1
ATOM 698 C C . ILE A 1 90 ? 11.483 6.501 3.623 1.00 85.88 90 ILE A C 1
ATOM 700 O O . ILE A 1 90 ? 12.136 7.144 2.807 1.00 85.88 90 ILE A O 1
ATOM 704 N N . VAL A 1 91 ? 11.967 5.410 4.221 1.00 84.81 91 VAL A N 1
ATOM 705 C CA . VAL A 1 91 ? 13.307 4.874 3.948 1.00 84.81 91 VAL A CA 1
ATOM 706 C C . VAL A 1 91 ? 13.437 4.469 2.482 1.00 84.81 91 VAL A C 1
ATOM 708 O O . VAL A 1 91 ? 14.442 4.791 1.863 1.00 84.81 91 VAL A O 1
ATOM 711 N N . SER A 1 92 ? 12.414 3.832 1.907 1.00 85.06 92 SER A N 1
ATOM 712 C CA . SER A 1 92 ? 12.368 3.476 0.485 1.00 85.06 92 SER A CA 1
ATOM 713 C C . SER A 1 92 ? 12.493 4.713 -0.407 1.00 85.06 92 SER A C 1
ATOM 715 O O . SER A 1 92 ? 13.295 4.704 -1.334 1.00 85.06 92 SER A O 1
ATOM 717 N N . LEU A 1 93 ? 11.788 5.809 -0.095 1.00 83.56 93 LEU A N 1
ATOM 718 C CA . LEU A 1 93 ? 11.946 7.078 -0.819 1.00 83.56 93 LEU A CA 1
ATOM 719 C C . LEU A 1 93 ? 13.362 7.647 -0.679 1.00 83.56 93 LEU A C 1
ATOM 721 O O . LEU A 1 93 ? 13.966 8.027 -1.674 1.00 83.56 93 LEU A O 1
ATOM 725 N N . LEU A 1 94 ? 13.909 7.691 0.539 1.00 82.75 94 LEU A N 1
ATOM 726 C CA . LEU A 1 94 ? 15.246 8.241 0.790 1.00 82.75 94 LEU A CA 1
ATOM 727 C C . LEU A 1 94 ? 16.347 7.442 0.086 1.00 82.75 94 LEU A C 1
ATOM 729 O O . LEU A 1 94 ? 17.210 8.030 -0.557 1.00 82.75 94 LEU A O 1
ATOM 733 N N . MET A 1 95 ? 16.301 6.112 0.186 1.00 76.94 95 MET A N 1
ATOM 734 C CA . MET A 1 95 ? 17.244 5.223 -0.496 1.00 76.94 95 MET A CA 1
ATOM 735 C C . MET A 1 95 ? 17.144 5.380 -2.004 1.00 76.94 95 MET A C 1
ATOM 737 O O . MET A 1 95 ? 18.160 5.378 -2.689 1.00 76.94 95 MET A O 1
ATOM 741 N N . SER A 1 96 ? 15.929 5.568 -2.507 1.00 79.50 96 SER A N 1
ATOM 742 C CA . SER A 1 96 ? 15.710 5.767 -3.921 1.00 79.50 96 SER A CA 1
ATOM 743 C C . SER A 1 96 ? 16.361 7.048 -4.454 1.00 79.50 96 SER A C 1
ATOM 745 O O . SER A 1 96 ? 16.956 7.007 -5.519 1.00 79.50 96 SER A O 1
ATOM 747 N N . TYR A 1 97 ? 16.338 8.156 -3.706 1.00 75.12 97 TYR A N 1
ATOM 748 C CA . TYR A 1 97 ? 17.045 9.388 -4.092 1.00 75.12 97 TYR A CA 1
ATOM 749 C C . TYR A 1 97 ? 18.555 9.357 -3.830 1.00 75.12 97 TYR A C 1
ATOM 751 O O . TYR A 1 97 ? 19.282 10.153 -4.415 1.00 75.12 97 TYR A O 1
ATOM 759 N N . TRP A 1 98 ? 19.030 8.492 -2.932 1.00 70.75 98 TRP A N 1
ATOM 760 C CA . TRP A 1 98 ? 20.462 8.338 -2.663 1.00 70.75 98 TRP A CA 1
ATOM 761 C C . TRP A 1 98 ? 21.143 7.459 -3.720 1.00 70.75 98 TRP A C 1
ATOM 763 O O . TRP A 1 98 ? 22.283 7.717 -4.091 1.00 70.75 98 TRP A O 1
ATOM 773 N N . VAL A 1 99 ? 20.469 6.396 -4.168 1.00 60.22 99 VAL A N 1
ATOM 774 C CA . VAL A 1 99 ? 21.021 5.391 -5.094 1.00 60.22 99 VAL A CA 1
ATOM 775 C C . VAL A 1 99 ? 20.806 5.762 -6.576 1.00 60.22 99 VAL A C 1
ATOM 777 O O . VAL A 1 99 ? 21.449 5.153 -7.429 1.00 60.22 99 VAL A O 1
ATOM 780 N N . ALA A 1 100 ? 19.951 6.752 -6.875 1.00 52.50 100 ALA A N 1
ATOM 781 C CA . ALA A 1 100 ? 19.763 7.345 -8.211 1.00 52.50 100 ALA A CA 1
ATOM 782 C C . ALA A 1 100 ? 20.975 8.161 -8.678 1.00 52.50 100 ALA A C 1
ATOM 784 O O . ALA A 1 100 ? 21.288 8.100 -9.888 1.00 52.50 100 ALA A O 1
#

Foldseek 3Di:
DDPVVLVVLVVLLVVLVVLLVVLVVVLCCCVPPVVHDDLCNLQQSLLSNLLSQLSNLLSVCVNPPPNPPPCPVVNVVSNVSSVVSNVVSVVSNVVSVVVD

pLDDT: mean 80.78, std 11.13, range [44.19, 92.69]

Sequence (100 aa):
MDNKSILIRKIIIGVCAAITVFTGIFYVVEMFVLQETSYFTDHFAISISLLAIGVIALLLPSVNRKKFSNDTRGDNTMLIVAFLLFICSIVSLLMSYWVA

Radius of gyration: 16.06 Å; chains: 1; bounding box: 43×22×43 Å